Protein AF-A0A1F9PD46-F1 (afdb_monomer)

Solvent-accessible surface area (backbone atoms only — not comparable to full-atom values): 5684 Å² total; per-residue (Å²): 120,48,71,38,74,64,15,50,54,36,35,60,75,76,42,64,92,54,61,64,66,64,35,59,75,58,39,39,77,49,51,72,70,53,50,52,50,52,40,57,41,44,20,71,76,74,37,80,87,65,54,73,78,85,48,49,50,31,33,20,86,89,34,41,32,41,36,24,50,98,60,31,30,62,37,52,47,43,53,67,55,55,50,48,57,46,47,57,52,52,53,51,53,52,52,50,58,56,62,69,70,114

Nearest PDB structures (foldseek):
  7xfp-assembly4_D  TM=8.575E-01  e=2.178E+00  Helicobacter pylori
  4xga-assembly1_A  TM=6.296E-01  e=2.661E+00  Escherichia coli K-12
  8tew-assembly1_G  TM=8.010E-01  e=5.187E+00  Human herpesvirus 5 strain AD169
  5wlc-assembly1_LV  TM=7.184E-01  e=7.242E+00  Saccharomyces cerevisiae BY4741
  2yms-assembly1_A  TM=5.568E-01  e=3.251E+00  Escherichia coli BL21

Radius of gyration: 15.37 Å; Cα contacts (8 Å, |Δi|>4): 117; chains: 1; bounding box: 29×40×39 Å

Foldseek 3Di:
DEEDPAAVVQCCVAPVVDDPVQQVVQKDFDDPVLLVLLQVLCCVVPNNPPDPPQWTWIAGPQQKIFTGHPPYGHHIDGSVVSVVSSPVVVVVVVVVVVVVVD

Secondary structure (DSSP, 8-state):
-EE-HHHHHHHHHH-TTS-HHHHHHT-EEPPHHHHHHHHHHHHHHH-TT---TTSEEEE-TT-EEEEEETTEEEEEE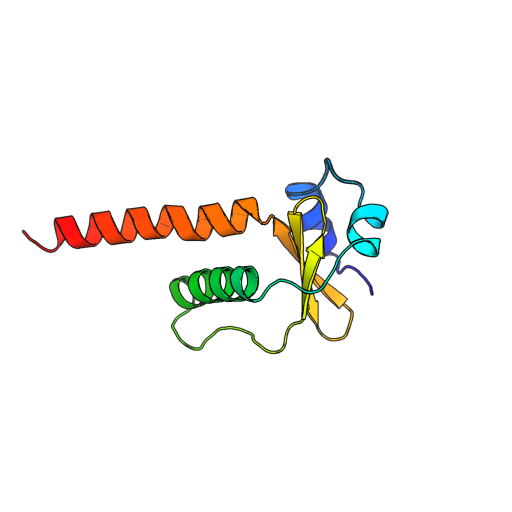EHHHHHHHHHHHHHHHHHHHHHT--

pLDDT: mean 85.66, std 12.16, range [45.47, 95.31]

Mean predicted aligned error: 6.33 Å

Sequence (102 aa):
MWLTPHARVRWLQRCSHLDLDTEFDAAKRASKAMINRLRRGWERSQGVGTWPAHYDYLVSPGGAVFIACDGVVITIMRAKDVKQWDNRTVADDRLRRRHAIV

Structure (mmCIF, N/CA/C/O backbone):
data_AF-A0A1F9PD46-F1
#
_entry.id   AF-A0A1F9PD46-F1
#
loop_
_atom_site.group_PDB
_atom_site.id
_atom_site.type_symbol
_atom_site.label_atom_id
_atom_site.label_alt_id
_atom_site.label_comp_id
_atom_site.label_asym_id
_atom_site.label_entity_id
_atom_site.label_seq_id
_atom_site.pdbx_PDB_ins_code
_atom_site.Cartn_x
_atom_site.Cartn_y
_atom_site.Cartn_z
_atom_site.occupancy
_atom_site.B_iso_or_equiv
_atom_site.auth_seq_id
_atom_site.auth_comp_id
_atom_site.auth_asym_id
_atom_site.auth_atom_id
_atom_site.pdbx_PDB_model_num
ATOM 1 N N . MET A 1 1 ? 1.174 -12.280 -10.040 1.00 71.00 1 MET A N 1
ATOM 2 C CA . MET A 1 1 ? 0.294 -11.257 -9.438 1.00 71.00 1 MET A CA 1
ATOM 3 C C . MET A 1 1 ? 0.111 -10.153 -10.476 1.00 71.00 1 MET A C 1
ATOM 5 O O . MET A 1 1 ? 1.101 -9.787 -11.096 1.00 71.00 1 MET A O 1
ATOM 9 N N . TRP A 1 2 ? -1.110 -9.693 -10.760 1.00 84.56 2 TRP A N 1
ATOM 10 C CA . TRP A 1 2 ? -1.377 -8.758 -11.874 1.00 84.56 2 TRP A CA 1
ATOM 11 C C . TRP A 1 2 ? -2.017 -7.453 -11.396 1.00 84.56 2 TRP A C 1
ATOM 13 O O . TRP A 1 2 ? -2.748 -7.450 -10.408 1.00 84.56 2 TRP A O 1
ATOM 23 N N . LEU A 1 3 ? -1.767 -6.344 -12.104 1.00 90.38 3 LEU A N 1
ATOM 24 C CA . LEU A 1 3 ? -2.391 -5.048 -11.817 1.00 90.38 3 LEU A CA 1
ATOM 25 C C . LEU A 1 3 ? -3.675 -4.858 -12.627 1.00 90.38 3 LEU A C 1
ATOM 27 O O . LEU A 1 3 ? -3.650 -4.903 -13.861 1.00 90.38 3 LEU A O 1
ATOM 31 N N . THR A 1 4 ? -4.766 -4.533 -11.934 1.00 94.12 4 THR A N 1
ATOM 32 C CA . THR A 1 4 ? -6.002 -4.046 -12.567 1.00 94.12 4 THR A CA 1
ATOM 33 C C . THR A 1 4 ? -5.774 -2.722 -13.314 1.00 94.12 4 THR A C 1
ATOM 35 O O . THR A 1 4 ? -4.853 -1.969 -12.975 1.00 94.12 4 THR A O 1
ATOM 38 N N . PRO A 1 5 ? -6.637 -2.357 -14.285 1.00 94.31 5 PRO A N 1
ATOM 39 C CA . PRO A 1 5 ? -6.577 -1.045 -14.935 1.00 94.31 5 PRO A CA 1
ATOM 40 C C . PRO A 1 5 ? -6.622 0.113 -13.930 1.00 94.31 5 PRO A C 1
ATOM 42 O O . PRO A 1 5 ? -5.861 1.072 -14.047 1.00 94.31 5 PRO A O 1
ATOM 45 N N . HIS A 1 6 ? -7.447 -0.011 -12.884 1.00 93.38 6 HIS A N 1
ATOM 46 C CA . HIS A 1 6 ? -7.512 0.980 -11.812 1.00 93.38 6 HIS A CA 1
ATOM 47 C C . HIS A 1 6 ? -6.172 1.121 -11.077 1.00 93.38 6 HIS A C 1
ATOM 49 O O . HIS A 1 6 ? -5.686 2.238 -10.888 1.00 93.38 6 HIS A O 1
ATOM 55 N N . ALA A 1 7 ? -5.545 0.004 -10.700 1.00 93.12 7 ALA A N 1
ATOM 56 C CA . ALA A 1 7 ? -4.241 0.013 -10.045 1.00 93.12 7 ALA A CA 1
ATOM 57 C C . ALA A 1 7 ? -3.15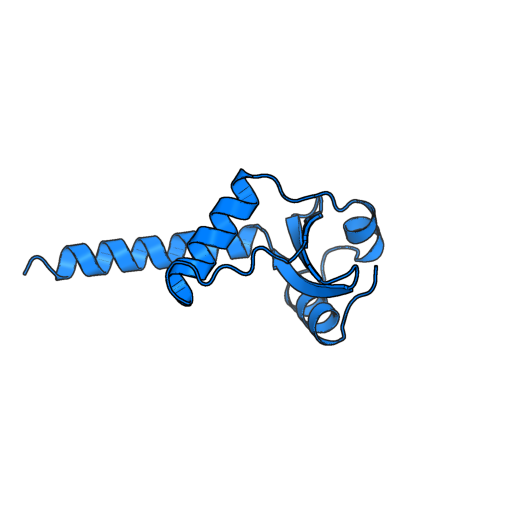4 0.649 -10.926 1.00 93.12 7 ALA A C 1
ATOM 59 O O . ALA A 1 7 ? -2.352 1.430 -10.417 1.00 93.12 7 ALA A O 1
ATOM 60 N N . ARG A 1 8 ? -3.167 0.400 -12.243 1.00 93.12 8 ARG A N 1
ATOM 61 C CA . ARG A 1 8 ? -2.241 1.039 -13.199 1.00 93.12 8 ARG A CA 1
ATOM 62 C C . ARG A 1 8 ? -2.417 2.557 -13.245 1.00 93.12 8 ARG A C 1
ATOM 64 O O . ARG A 1 8 ? -1.436 3.290 -13.172 1.00 93.12 8 ARG A O 1
ATOM 71 N N . VAL A 1 9 ? -3.657 3.047 -13.291 1.00 94.44 9 VAL A N 1
ATOM 72 C CA . VAL A 1 9 ? -3.928 4.495 -13.239 1.00 94.44 9 VAL A CA 1
ATOM 73 C C . VAL A 1 9 ? -3.432 5.095 -11.921 1.00 94.44 9 VAL A C 1
ATOM 75 O O . VAL A 1 9 ? -2.774 6.135 -11.920 1.00 94.44 9 VAL A O 1
ATOM 78 N N . ARG A 1 10 ? -3.690 4.430 -10.787 1.00 93.12 10 ARG A N 1
ATOM 79 C CA . ARG A 1 10 ? -3.195 4.878 -9.474 1.00 93.12 10 ARG A CA 1
ATOM 80 C C . ARG A 1 10 ? -1.673 4.882 -9.390 1.00 93.12 10 ARG A C 1
ATOM 82 O O . ARG A 1 10 ? -1.124 5.801 -8.782 1.00 93.12 10 ARG A O 1
ATOM 89 N N . TRP A 1 11 ? -1.009 3.910 -10.012 1.00 93.56 11 TRP A N 1
ATOM 90 C CA . TRP A 1 11 ? 0.445 3.882 -10.130 1.00 93.56 11 TRP A CA 1
ATOM 91 C C . TRP A 1 11 ? 0.959 5.133 -10.837 1.00 93.56 11 TRP A C 1
ATOM 93 O O . TRP A 1 11 ? 1.740 5.880 -10.258 1.00 93.56 11 TRP A O 1
ATOM 103 N N . LEU A 1 12 ? 0.461 5.423 -12.040 1.00 93.69 12 LEU A N 1
ATOM 104 C CA . LEU A 1 12 ? 0.897 6.586 -12.818 1.00 93.69 12 LEU A CA 1
ATOM 105 C C . LEU A 1 12 ? 0.649 7.912 -12.084 1.00 93.69 12 LEU A C 1
ATOM 107 O O . LEU A 1 12 ? 1.460 8.828 -12.160 1.00 93.69 12 LEU A O 1
ATOM 111 N N . GLN A 1 13 ? -0.438 8.010 -11.316 1.00 93.12 13 GLN A N 1
ATOM 112 C CA . GLN A 1 13 ? -0.756 9.214 -10.542 1.00 93.12 13 GLN A CA 1
ATOM 113 C C . GLN A 1 13 ? 0.158 9.434 -9.326 1.00 93.12 13 GLN A C 1
ATOM 115 O O . GLN A 1 13 ? 0.348 10.574 -8.908 1.00 93.12 13 GLN A O 1
ATOM 120 N N . ARG A 1 14 ? 0.658 8.364 -8.694 1.00 90.44 14 ARG A N 1
ATOM 121 C CA . ARG A 1 14 ? 1.258 8.435 -7.340 1.00 90.44 14 ARG A CA 1
ATOM 122 C C . ARG A 1 14 ? 2.699 7.939 -7.261 1.00 90.44 14 ARG A C 1
ATOM 124 O O . ARG A 1 14 ? 3.444 8.328 -6.359 1.00 90.44 14 ARG A O 1
ATOM 131 N N . CYS A 1 15 ? 3.077 7.068 -8.183 1.00 92.06 15 CYS A N 1
ATOM 132 C CA . CYS A 1 15 ? 4.308 6.291 -8.180 1.00 92.06 15 CYS A CA 1
ATOM 133 C C . CYS A 1 15 ? 5.057 6.367 -9.519 1.00 92.06 15 CYS A C 1
ATOM 135 O O . CYS A 1 15 ? 5.993 5.607 -9.693 1.00 92.06 15 CYS A O 1
ATOM 137 N N . SER A 1 16 ? 4.705 7.273 -10.440 1.00 91.19 16 SER A N 1
ATOM 138 C CA . SER A 1 16 ? 5.324 7.372 -11.781 1.00 91.19 16 SER A CA 1
ATOM 139 C C . SER A 1 16 ? 6.840 7.583 -11.799 1.00 91.19 16 SER A C 1
ATOM 141 O O . SER A 1 16 ? 7.476 7.336 -12.813 1.00 91.19 16 SER A O 1
ATOM 143 N N . HIS A 1 17 ? 7.415 8.043 -10.691 1.00 91.81 17 HIS A N 1
ATOM 144 C CA . HIS A 1 17 ? 8.857 8.215 -10.507 1.00 91.81 17 HIS A CA 1
ATOM 145 C C . HIS A 1 17 ? 9.567 6.937 -10.034 1.00 91.81 17 HIS A C 1
ATOM 147 O O . HIS A 1 17 ? 10.777 6.965 -9.833 1.00 91.81 17 HIS A O 1
A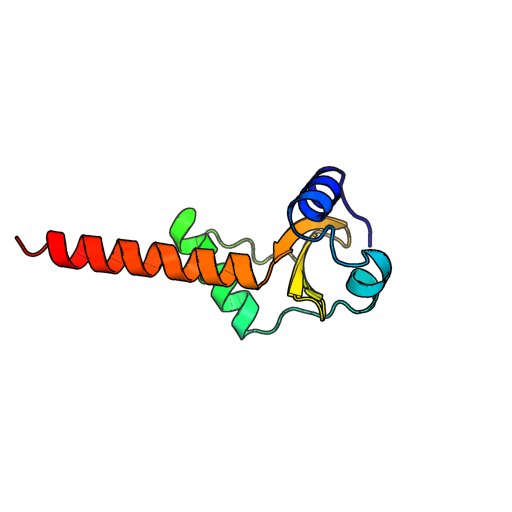TOM 153 N N . LEU A 1 18 ? 8.827 5.858 -9.772 1.00 93.19 18 LEU A N 1
ATOM 154 C CA . LEU A 1 18 ? 9.370 4.557 -9.407 1.00 93.19 18 LEU A CA 1
ATOM 155 C C . LEU A 1 18 ? 9.236 3.585 -10.576 1.00 93.19 18 LEU A C 1
ATOM 157 O O . LEU A 1 18 ? 8.272 3.652 -11.342 1.00 93.19 18 LEU A O 1
ATOM 161 N N . ASP A 1 19 ? 10.168 2.641 -10.647 1.00 93.38 19 ASP A N 1
ATOM 162 C CA . ASP A 1 19 ? 10.077 1.517 -11.567 1.00 93.38 19 ASP A CA 1
ATOM 163 C C . AS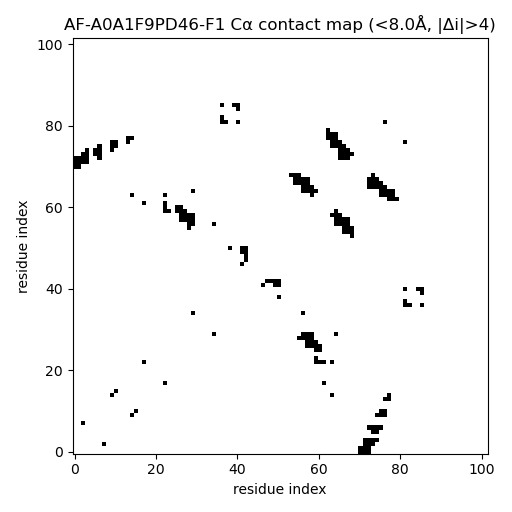P A 1 19 ? 9.070 0.484 -11.046 1.00 93.38 19 ASP A C 1
ATOM 165 O O . ASP A 1 19 ? 9.182 0.010 -9.914 1.00 93.38 19 ASP A O 1
ATOM 169 N N . LEU A 1 20 ? 8.047 0.174 -11.844 1.00 91.12 20 LEU A N 1
ATOM 170 C CA . LEU A 1 20 ? 6.954 -0.691 -11.398 1.00 91.12 20 LEU A CA 1
ATOM 171 C C . LEU A 1 20 ? 7.434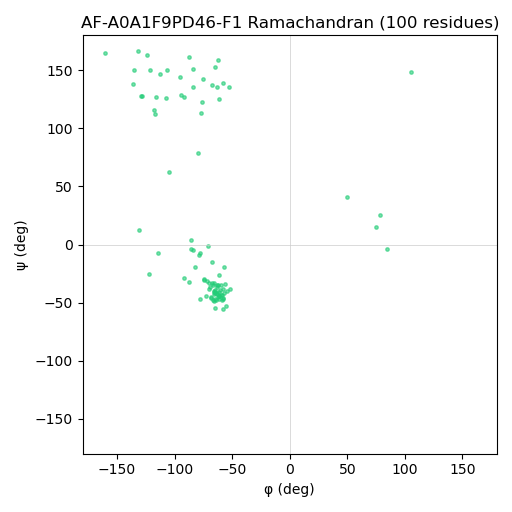 -2.111 -11.127 1.00 91.12 20 LEU A C 1
ATOM 173 O O . LEU A 1 20 ? 7.111 -2.650 -10.072 1.00 91.12 20 LEU A O 1
ATOM 177 N N . ASP A 1 21 ? 8.187 -2.691 -12.055 1.00 91.50 21 ASP A N 1
ATOM 178 C CA . ASP A 1 21 ? 8.570 -4.098 -11.987 1.00 91.50 21 ASP A CA 1
ATOM 179 C C . ASP A 1 21 ? 9.537 -4.328 -10.820 1.00 91.50 21 ASP A C 1
ATOM 181 O O . ASP A 1 21 ? 9.291 -5.187 -9.973 1.00 91.50 21 ASP A O 1
ATOM 185 N N . THR A 1 22 ? 10.541 -3.459 -10.661 1.00 92.94 22 THR A N 1
ATOM 186 C CA . THR A 1 22 ? 11.479 -3.504 -9.529 1.00 92.94 22 THR A CA 1
ATOM 187 C C . THR A 1 22 ? 10.763 -3.389 -8.182 1.00 92.94 22 THR A C 1
ATOM 189 O O . THR A 1 22 ? 11.037 -4.149 -7.251 1.00 92.94 22 THR A O 1
ATOM 192 N N . GLU A 1 23 ? 9.845 -2.431 -8.038 1.00 93.31 23 GLU A N 1
ATOM 193 C CA . GLU A 1 23 ? 9.131 -2.217 -6.775 1.00 93.31 23 GLU A CA 1
ATOM 194 C C . GLU A 1 23 ? 8.153 -3.346 -6.464 1.00 93.31 23 GLU A C 1
ATOM 196 O O . GLU A 1 23 ? 7.924 -3.651 -5.291 1.00 93.31 23 GLU A O 1
ATOM 201 N N . PHE A 1 24 ? 7.560 -3.940 -7.498 1.00 90.19 24 PHE A N 1
ATOM 202 C CA . PHE A 1 24 ? 6.614 -5.034 -7.364 1.00 90.19 24 PHE A CA 1
ATOM 203 C C . PHE A 1 24 ? 7.316 -6.336 -6.974 1.00 90.19 24 PHE A C 1
ATOM 205 O O . PHE A 1 24 ? 6.888 -6.983 -6.018 1.00 90.19 24 PHE A O 1
ATOM 212 N N . ASP A 1 25 ? 8.440 -6.653 -7.616 1.00 91.56 25 ASP A N 1
ATOM 213 C CA . ASP A 1 25 ? 9.257 -7.829 -7.302 1.00 91.56 25 ASP A CA 1
ATOM 214 C C . ASP A 1 25 ? 9.922 -7.717 -5.923 1.00 91.56 25 ASP A C 1
ATOM 216 O O . ASP A 1 25 ? 10.063 -8.706 -5.199 1.00 91.56 25 ASP A O 1
ATOM 220 N N . ALA A 1 26 ? 10.287 -6.501 -5.508 1.00 92.94 26 ALA A N 1
ATOM 221 C CA . ALA A 1 26 ? 10.865 -6.247 -4.191 1.00 92.94 26 ALA A CA 1
ATOM 222 C C . ALA A 1 26 ? 9.818 -6.082 -3.070 1.00 92.94 26 ALA A C 1
ATOM 224 O O . ALA A 1 26 ? 10.195 -5.932 -1.898 1.00 92.94 26 ALA A O 1
ATOM 225 N N . ALA A 1 27 ? 8.519 -6.077 -3.389 1.00 93.25 27 ALA A N 1
ATOM 226 C CA . ALA A 1 27 ? 7.461 -5.851 -2.413 1.00 93.25 27 ALA A CA 1
ATOM 227 C C . ALA A 1 27 ? 7.360 -7.000 -1.402 1.00 93.25 27 ALA A C 1
ATOM 229 O O . ALA A 1 27 ? 7.385 -8.182 -1.739 1.00 93.25 27 ALA A O 1
ATOM 230 N N . LYS A 1 28 ? 7.185 -6.650 -0.125 1.00 93.31 28 LYS A N 1
ATOM 231 C CA . LYS A 1 28 ? 7.008 -7.618 0.969 1.00 93.31 28 LYS A CA 1
ATOM 232 C C . LYS A 1 28 ? 5.719 -7.344 1.726 1.00 93.31 28 LYS A C 1
ATOM 234 O O . LYS A 1 28 ? 5.158 -6.256 1.631 1.00 93.31 28 LYS A O 1
ATOM 239 N N . ARG A 1 29 ? 5.247 -8.315 2.514 1.00 93.19 29 ARG A N 1
ATOM 240 C CA . ARG A 1 29 ? 4.067 -8.125 3.375 1.00 93.19 29 ARG A CA 1
ATOM 241 C C . ARG A 1 29 ? 4.223 -6.885 4.253 1.00 93.19 29 ARG A C 1
ATOM 243 O O . ARG A 1 29 ? 5.272 -6.661 4.859 1.00 93.19 29 ARG A O 1
ATOM 250 N N . ALA A 1 30 ? 3.159 -6.093 4.329 1.00 92.81 30 ALA A N 1
ATOM 251 C CA . ALA A 1 30 ? 3.110 -4.901 5.152 1.00 92.81 30 ALA A CA 1
ATOM 252 C C . ALA A 1 30 ? 3.376 -5.248 6.622 1.00 92.81 30 ALA A C 1
ATOM 254 O O . ALA A 1 30 ? 2.858 -6.227 7.161 1.00 92.81 30 ALA A O 1
ATOM 255 N N . SER A 1 31 ? 4.158 -4.410 7.302 1.00 92.12 31 SER A N 1
ATOM 256 C CA . SER A 1 31 ? 4.381 -4.576 8.736 1.00 92.12 31 SER A CA 1
ATOM 257 C C . SER A 1 31 ? 3.084 -4.361 9.524 1.00 92.12 31 SER A C 1
ATOM 259 O O . SER A 1 31 ? 2.218 -3.572 9.132 1.00 92.12 31 SER A O 1
ATOM 261 N N . LYS A 1 32 ? 2.974 -4.987 10.704 1.00 91.88 32 LYS A N 1
ATOM 262 C CA . LYS A 1 32 ? 1.831 -4.804 11.622 1.00 91.88 32 LYS A CA 1
ATOM 263 C C . LYS A 1 32 ? 1.547 -3.325 11.914 1.00 91.88 32 LYS A C 1
ATOM 265 O O . LYS A 1 32 ? 0.394 -2.911 11.996 1.00 91.88 32 LYS A O 1
ATOM 270 N N . ALA A 1 33 ? 2.597 -2.512 12.044 1.00 89.81 33 ALA A N 1
ATOM 271 C CA . ALA A 1 33 ? 2.470 -1.074 12.261 1.00 89.81 33 ALA A CA 1
ATOM 272 C C . ALA A 1 33 ? 1.827 -0.351 11.064 1.00 89.81 33 ALA A C 1
ATOM 274 O O . ALA A 1 33 ? 0.979 0.521 11.268 1.00 89.81 33 ALA A O 1
ATOM 275 N N . MET A 1 34 ? 2.194 -0.725 9.833 1.00 90.12 34 MET A N 1
ATOM 276 C CA . MET A 1 34 ? 1.604 -0.168 8.614 1.00 90.12 34 MET A CA 1
ATOM 277 C C . MET A 1 34 ? 0.134 -0.569 8.473 1.00 90.12 34 MET A C 1
ATOM 279 O O . MET A 1 34 ? -0.711 0.301 8.271 1.00 90.12 34 MET A O 1
ATOM 283 N N . ILE A 1 35 ? -0.180 -1.854 8.664 1.00 92.38 35 ILE A N 1
ATOM 284 C CA . ILE A 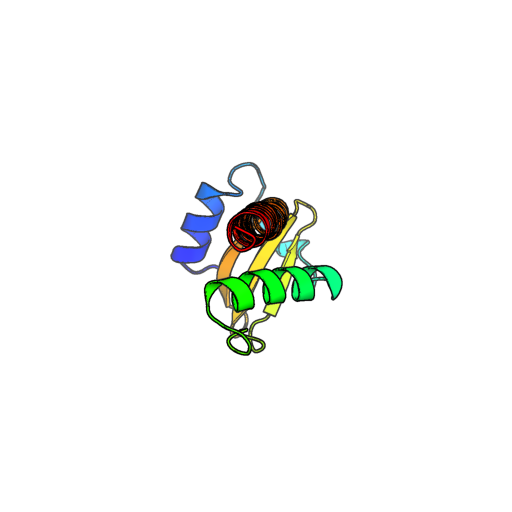1 35 ? -1.557 -2.370 8.611 1.00 92.38 35 ILE A CA 1
ATOM 285 C C . ILE A 1 35 ? -2.432 -1.652 9.640 1.00 92.38 35 ILE A C 1
ATOM 287 O O . ILE A 1 35 ? -3.500 -1.157 9.304 1.00 92.38 35 ILE A O 1
ATOM 291 N N . ASN A 1 36 ? -1.956 -1.494 10.878 1.00 91.56 36 ASN A N 1
ATOM 292 C CA . ASN A 1 36 ? -2.703 -0.770 11.908 1.00 91.56 36 ASN A CA 1
ATOM 293 C C . ASN A 1 36 ? -2.933 0.707 11.556 1.00 91.56 36 ASN A C 1
ATOM 295 O O . ASN A 1 36 ? -3.970 1.261 11.919 1.00 91.56 36 ASN A O 1
ATOM 299 N N . ARG A 1 37 ? -1.982 1.364 10.878 1.00 89.88 37 ARG A N 1
ATOM 300 C CA . ARG A 1 37 ? -2.161 2.748 10.419 1.00 89.88 37 ARG A CA 1
ATOM 301 C C . ARG A 1 37 ? -3.216 2.828 9.316 1.00 89.88 37 ARG A C 1
ATOM 303 O O . ARG A 1 37 ? -4.102 3.669 9.413 1.00 89.88 37 ARG A O 1
ATOM 310 N N . LEU A 1 38 ? -3.154 1.933 8.330 1.00 89.75 38 LEU A N 1
ATOM 311 C CA . LEU A 1 38 ? -4.165 1.827 7.275 1.00 89.75 38 LEU A CA 1
ATOM 312 C C . LEU A 1 38 ? -5.553 1.554 7.858 1.00 89.75 38 LEU A C 1
ATOM 314 O O . LEU A 1 38 ? -6.492 2.276 7.539 1.00 89.75 38 LEU A O 1
ATOM 318 N N . ARG A 1 39 ? -5.653 0.581 8.771 1.00 91.19 39 ARG A N 1
ATOM 319 C CA . ARG A 1 39 ? -6.894 0.232 9.462 1.00 91.19 39 ARG A CA 1
ATOM 320 C C . ARG A 1 39 ? -7.503 1.429 10.164 1.00 91.19 39 ARG A C 1
ATOM 322 O O . ARG A 1 39 ? -8.651 1.762 9.912 1.00 91.19 39 ARG A O 1
ATOM 329 N N . ARG A 1 40 ? -6.723 2.120 10.998 1.00 88.94 40 ARG A N 1
ATOM 330 C CA . ARG A 1 40 ? -7.213 3.312 11.701 1.00 88.94 40 ARG A CA 1
ATOM 331 C C . ARG A 1 40 ? -7.602 4.442 10.755 1.00 88.94 40 ARG A C 1
ATOM 333 O O . ARG A 1 40 ? -8.508 5.191 11.092 1.00 88.94 40 ARG A O 1
ATOM 340 N N . GLY A 1 41 ? -6.904 4.616 9.633 1.00 85.62 41 GLY A N 1
ATOM 341 C CA . GLY A 1 41 ? -7.282 5.606 8.622 1.00 85.62 41 GLY A CA 1
ATOM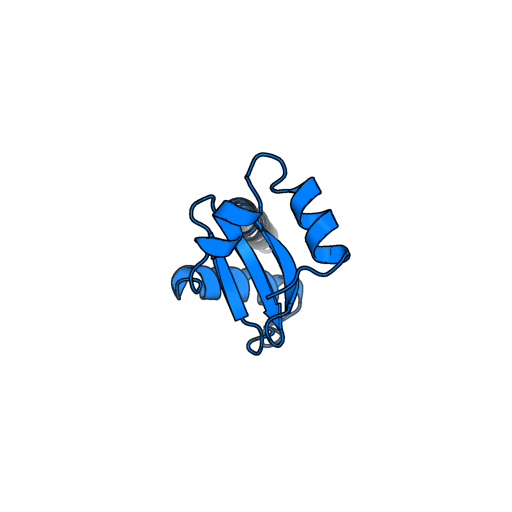 342 C C . GLY A 1 41 ? -8.627 5.265 7.981 1.00 85.62 41 GLY A C 1
ATOM 343 O O . GLY A 1 41 ? -9.516 6.109 7.915 1.00 85.62 41 GLY A O 1
ATOM 344 N N . TRP A 1 42 ? -8.797 4.002 7.589 1.00 87.38 42 TRP A N 1
ATOM 345 C CA . TRP A 1 42 ? -10.015 3.482 6.974 1.00 87.38 42 TRP A CA 1
ATOM 346 C C . TRP A 1 42 ? -11.218 3.516 7.910 1.00 87.38 42 TRP A C 1
ATOM 348 O O . TRP A 1 42 ? -12.234 4.114 7.582 1.00 87.38 42 TRP A O 1
ATOM 358 N N . GLU A 1 43 ? -11.104 2.915 9.094 1.00 90.19 43 GLU A N 1
ATOM 359 C CA . GLU A 1 43 ? -12.204 2.837 10.060 1.00 90.19 43 GLU A CA 1
ATOM 360 C C . GLU A 1 43 ? -12.660 4.223 10.521 1.00 90.19 43 GLU A C 1
ATOM 362 O O . GLU A 1 43 ? -13.819 4.419 10.872 1.00 90.19 43 GLU A O 1
ATOM 367 N N . ARG A 1 44 ? -11.772 5.220 10.470 1.00 82.50 44 ARG A N 1
ATOM 368 C CA . ARG A 1 44 ? -12.147 6.613 10.721 1.00 82.50 44 ARG A CA 1
ATOM 369 C C . ARG A 1 44 ? -12.911 7.262 9.569 1.00 82.50 44 ARG A C 1
ATOM 371 O O . ARG A 1 44 ? -13.719 8.141 9.838 1.00 82.50 44 ARG A O 1
ATOM 378 N N . SER A 1 45 ? -12.678 6.866 8.316 1.00 81.00 45 SER A N 1
ATOM 379 C CA . SER A 1 45 ? -13.386 7.442 7.162 1.00 81.00 45 SER A CA 1
ATOM 380 C C . SER A 1 45 ? -14.658 6.686 6.777 1.00 81.00 45 SER A C 1
ATOM 382 O O . SER A 1 45 ? -15.562 7.297 6.220 1.00 81.00 45 SER A O 1
ATOM 384 N N . GLN A 1 46 ? -14.719 5.379 7.042 1.00 84.44 46 GLN A N 1
ATOM 385 C CA . GLN A 1 46 ? -15.815 4.492 6.631 1.00 84.44 46 GLN A CA 1
ATOM 386 C C . GLN A 1 46 ? -16.611 3.915 7.814 1.00 84.44 46 GLN A C 1
ATOM 388 O O . GLN A 1 46 ? -17.639 3.282 7.603 1.00 84.44 46 GLN A O 1
ATOM 393 N N . GLY A 1 47 ? -16.163 4.131 9.055 1.00 86.81 47 GLY A N 1
ATOM 394 C CA . GLY A 1 47 ? -16.788 3.598 10.268 1.00 86.81 47 GLY A CA 1
ATOM 395 C C . GLY A 1 47 ? -16.005 2.438 10.893 1.00 86.81 47 GLY A C 1
ATOM 396 O O . GLY A 1 47 ? -15.332 1.663 10.208 1.00 86.81 47 GLY A O 1
ATOM 397 N N . VAL A 1 48 ? -16.080 2.321 12.220 1.00 89.94 48 VAL A N 1
ATOM 398 C CA . VAL A 1 48 ? -15.363 1.292 12.992 1.00 89.94 48 VAL A CA 1
ATOM 399 C C . VAL A 1 48 ? -15.842 -0.108 12.598 1.00 89.94 48 VAL A C 1
ATOM 401 O O . VAL A 1 48 ? -17.040 -0.330 12.463 1.00 89.94 48 VAL A O 1
ATOM 404 N N . GLY A 1 49 ? -14.912 -1.052 12.410 1.00 90.88 49 GLY A N 1
ATOM 405 C CA . GLY A 1 49 ? -15.225 -2.435 12.031 1.00 90.88 49 GLY A CA 1
ATOM 406 C C . GLY A 1 49 ? -15.408 -2.669 10.528 1.00 90.88 49 GLY A C 1
ATOM 407 O O . GLY A 1 49 ? -15.551 -3.812 10.111 1.00 90.88 49 GLY A O 1
ATOM 408 N N . THR A 1 50 ? -15.345 -1.625 9.694 1.00 92.31 50 THR A N 1
ATOM 409 C CA . THR A 1 50 ? -15.483 -1.748 8.227 1.00 92.31 50 THR A CA 1
ATOM 410 C C . THR A 1 50 ? -14.175 -2.083 7.507 1.00 92.31 50 THR A C 1
ATOM 412 O O . THR A 1 50 ? -14.126 -2.088 6.277 1.00 92.31 50 THR A O 1
ATOM 415 N N . TRP A 1 51 ? -13.087 -2.313 8.248 1.00 92.50 51 TRP A N 1
ATOM 416 C CA . TRP A 1 51 ? -11.779 -2.605 7.672 1.00 92.50 51 TRP A CA 1
ATOM 417 C C . TRP A 1 51 ? -11.802 -3.897 6.838 1.00 92.50 51 TRP A C 1
ATOM 419 O O . TRP A 1 51 ? -12.132 -4.955 7.378 1.00 92.50 51 TRP A O 1
ATOM 429 N N . PRO A 1 52 ? -11.391 -3.857 5.558 1.00 90.06 52 PRO A N 1
ATOM 430 C CA . PRO A 1 52 ? -11.392 -5.037 4.703 1.00 90.06 52 PRO A CA 1
ATOM 431 C C . PRO A 1 52 ? -10.175 -5.932 4.991 1.00 90.06 52 PRO A C 1
ATOM 433 O O . PRO A 1 52 ? -9.175 -5.921 4.277 1.00 90.06 52 PRO A O 1
ATOM 436 N N . ALA A 1 53 ? -10.255 -6.709 6.071 1.00 90.12 53 ALA A N 1
ATOM 437 C CA . ALA A 1 53 ? -9.161 -7.552 6.560 1.00 90.12 53 ALA A CA 1
ATOM 438 C C . ALA A 1 53 ? -8.789 -8.725 5.637 1.00 90.12 53 ALA A C 1
ATOM 440 O O . ALA A 1 53 ? -7.737 -9.326 5.835 1.00 90.12 53 ALA A O 1
ATOM 441 N N . HIS A 1 54 ? -9.641 -9.062 4.666 1.00 90.62 54 HIS A N 1
ATOM 442 C CA . HIS A 1 54 ? -9.443 -10.172 3.732 1.00 90.62 54 HIS A CA 1
ATOM 443 C C . HIS A 1 54 ? -8.462 -9.861 2.595 1.00 90.62 54 HIS A C 1
ATOM 445 O O . HIS A 1 54 ? -8.097 -10.771 1.860 1.00 90.62 54 HIS A O 1
ATOM 451 N N . TYR A 1 55 ? -8.032 -8.605 2.439 1.00 93.69 55 TYR A N 1
ATOM 452 C CA . TYR A 1 55 ? -7.037 -8.236 1.435 1.00 93.69 55 TYR A CA 1
ATOM 453 C C . TYR A 1 55 ? -5.600 -8.453 1.912 1.00 93.69 55 TYR A C 1
ATOM 455 O O . TYR A 1 55 ? -5.262 -8.284 3.085 1.00 93.69 55 TYR A O 1
ATOM 463 N N . ASP A 1 56 ? -4.726 -8.726 0.949 1.00 93.75 56 ASP A N 1
ATOM 464 C CA . ASP A 1 56 ? -3.285 -8.702 1.130 1.00 93.75 56 ASP A CA 1
ATOM 465 C C . ASP A 1 56 ? -2.748 -7.279 0.963 1.00 93.75 56 ASP A C 1
ATOM 467 O O . ASP A 1 56 ? -3.084 -6.555 0.023 1.00 93.75 56 ASP A O 1
ATOM 471 N N . TYR A 1 57 ? -1.856 -6.889 1.870 1.00 94.94 57 TYR A N 1
ATOM 472 C CA . TYR A 1 57 ? -1.197 -5.587 1.854 1.00 94.94 57 TYR A CA 1
ATOM 473 C C . TYR A 1 57 ? 0.304 -5.793 1.702 1.00 94.94 57 TYR A C 1
ATOM 475 O O . TYR A 1 57 ? 0.952 -6.343 2.596 1.00 94.94 57 TYR A O 1
ATOM 483 N N . LEU A 1 58 ? 0.865 -5.332 0.589 1.00 95.31 58 LEU A N 1
ATOM 484 C CA . LEU A 1 58 ? 2.297 -5.391 0.311 1.00 95.31 58 LEU A CA 1
ATOM 485 C C . LEU A 1 58 ? 2.884 -3.983 0.303 1.00 95.31 58 LEU A C 1
ATOM 487 O O . LEU A 1 58 ? 2.217 -3.026 -0.086 1.00 95.31 58 LEU A O 1
ATOM 491 N N . VAL A 1 59 ? 4.130 -3.852 0.739 1.00 95.19 59 VAL A N 1
ATOM 492 C CA . VAL A 1 59 ? 4.863 -2.589 0.775 1.00 95.19 59 VAL A CA 1
ATOM 493 C C . VAL A 1 59 ? 6.198 -2.777 0.078 1.00 95.19 59 VAL A C 1
ATOM 495 O O . VAL A 1 59 ? 6.949 -3.700 0.396 1.00 95.19 59 VAL A O 1
ATOM 498 N N . SER A 1 60 ? 6.477 -1.893 -0.868 1.00 95.19 60 SER A N 1
ATOM 499 C CA . SER A 1 60 ? 7.728 -1.863 -1.610 1.00 95.19 60 SER A CA 1
ATOM 500 C C . SER A 1 60 ? 8.806 -1.036 -0.891 1.00 95.19 60 SER A C 1
ATOM 502 O O . SER A 1 60 ? 8.469 -0.197 -0.043 1.00 95.19 60 SER A O 1
ATOM 504 N N . PRO A 1 61 ? 10.099 -1.207 -1.224 1.00 91.56 61 PRO A N 1
ATOM 505 C CA . PRO A 1 61 ? 11.183 -0.393 -0.666 1.00 91.56 61 PRO A CA 1
ATOM 506 C C . PRO A 1 61 ? 11.013 1.112 -0.922 1.00 91.56 61 PRO A C 1
ATOM 508 O O . PRO A 1 61 ? 11.245 1.916 -0.017 1.00 91.56 61 PRO A O 1
ATOM 511 N N . GLY A 1 62 ? 10.516 1.503 -2.101 1.00 90.75 62 GLY A N 1
ATOM 512 C CA . GLY A 1 62 ? 10.179 2.889 -2.442 1.00 90.75 62 GLY A CA 1
ATOM 513 C C . GLY A 1 62 ? 8.934 3.426 -1.724 1.00 90.75 62 GLY A C 1
ATOM 514 O O . GLY A 1 62 ? 8.554 4.593 -1.884 1.00 90.75 62 GLY A O 1
ATOM 515 N N . GLY A 1 63 ? 8.277 2.603 -0.904 1.00 90.56 63 GLY A N 1
ATOM 516 C CA . GLY A 1 63 ? 7.121 2.984 -0.104 1.00 90.56 63 GLY A CA 1
ATOM 517 C C . GLY A 1 63 ? 5.815 3.038 -0.894 1.00 90.56 63 GLY A C 1
ATOM 518 O O . GLY A 1 63 ? 4.915 3.792 -0.506 1.00 90.56 63 GLY A O 1
ATOM 519 N N . ALA A 1 64 ? 5.697 2.287 -1.990 1.00 94.81 64 ALA A N 1
ATOM 520 C CA . ALA A 1 64 ? 4.405 1.963 -2.584 1.00 94.81 64 ALA A CA 1
ATOM 521 C C . ALA A 1 64 ? 3.706 0.898 -1.726 1.00 94.81 64 ALA A C 1
ATOM 523 O O . ALA A 1 64 ? 4.342 0.014 -1.162 1.00 94.81 64 ALA A O 1
ATOM 524 N N . VAL A 1 65 ? 2.391 1.012 -1.594 1.00 95.12 65 VAL A N 1
ATOM 525 C CA . VAL A 1 65 ? 1.530 0.084 -0.866 1.00 95.12 65 VAL A CA 1
ATOM 526 C C . VAL A 1 65 ? 0.568 -0.518 -1.877 1.00 95.12 65 VAL A C 1
ATOM 528 O O . VAL A 1 65 ? -0.283 0.197 -2.410 1.00 95.12 65 VAL A O 1
ATOM 531 N N . PHE A 1 66 ? 0.707 -1.812 -2.135 1.00 95.19 66 PHE A N 1
ATOM 532 C CA . PHE A 1 66 ? -0.179 -2.576 -3.003 1.00 95.19 66 PHE A CA 1
ATOM 533 C C . PHE A 1 66 ? -1.258 -3.238 -2.152 1.00 95.19 66 PHE A C 1
ATOM 535 O O . PHE A 1 66 ? -0.947 -3.906 -1.165 1.00 95.19 66 PHE A O 1
ATOM 542 N N . ILE A 1 67 ? -2.518 -3.045 -2.534 1.00 94.81 67 ILE A N 1
ATOM 543 C CA . ILE A 1 67 ? -3.664 -3.726 -1.927 1.00 94.81 67 ILE A CA 1
ATOM 544 C C . ILE A 1 67 ? -4.155 -4.756 -2.932 1.00 94.81 67 ILE A C 1
ATOM 546 O O . ILE A 1 67 ? -4.415 -4.405 -4.089 1.00 94.81 67 ILE A O 1
ATOM 550 N N . ALA A 1 68 ? -4.262 -6.007 -2.501 1.00 94.56 68 ALA A N 1
ATOM 551 C CA . ALA A 1 68 ? -4.536 -7.124 -3.381 1.00 94.56 68 ALA A CA 1
ATOM 552 C C . ALA A 1 68 ? -5.596 -8.083 -2.844 1.00 94.56 68 ALA A C 1
ATOM 554 O O . ALA A 1 68 ? -5.752 -8.254 -1.641 1.00 94.56 68 ALA A O 1
ATOM 555 N N . CYS A 1 69 ? -6.307 -8.713 -3.772 1.00 93.81 69 CYS A N 1
ATOM 556 C CA . CYS A 1 69 ? -7.279 -9.772 -3.526 1.00 93.81 69 CYS A CA 1
ATOM 557 C C . CYS A 1 69 ? -6.927 -10.935 -4.449 1.00 93.81 69 CYS A C 1
ATOM 559 O O . CYS A 1 69 ? -6.741 -10.701 -5.643 1.00 93.81 69 CYS A O 1
ATOM 561 N N . ASP A 1 70 ? -6.781 -12.146 -3.911 1.00 90.31 70 ASP A N 1
ATOM 562 C CA . ASP A 1 70 ? -6.527 -13.370 -4.689 1.00 90.31 70 ASP A CA 1
ATOM 563 C C . ASP A 1 70 ? -5.367 -13.240 -5.698 1.00 90.31 70 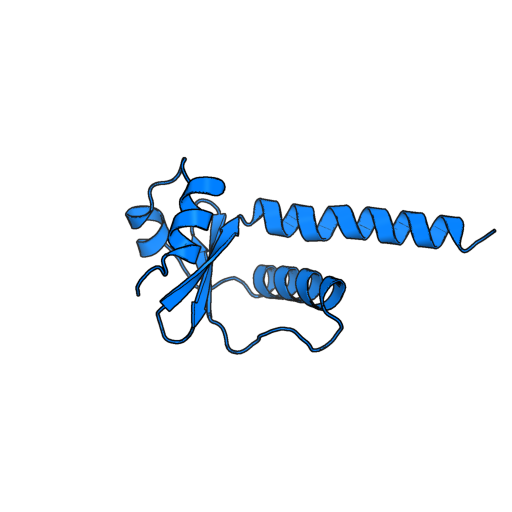ASP A C 1
ATOM 565 O O . ASP A 1 70 ? -5.437 -13.676 -6.845 1.00 90.31 70 ASP A O 1
ATOM 569 N N . GLY A 1 71 ? -4.279 -12.573 -5.293 1.00 87.69 71 GLY A N 1
ATOM 570 C CA . GLY A 1 71 ? -3.114 -12.358 -6.161 1.00 87.69 71 GLY A CA 1
ATOM 571 C C . GLY A 1 71 ? -3.306 -11.299 -7.260 1.00 87.69 71 GLY A C 1
ATOM 572 O O . GLY A 1 71 ? -2.484 -11.208 -8.178 1.00 87.69 71 GLY A O 1
ATOM 573 N N . VAL A 1 72 ? -4.341 -10.462 -7.176 1.00 93.00 72 VAL A N 1
ATOM 574 C CA . VAL A 1 72 ? -4.590 -9.333 -8.085 1.00 93.00 72 VAL A CA 1
ATOM 575 C C . VAL A 1 72 ? -4.516 -8.015 -7.318 1.00 93.00 72 VAL A C 1
ATOM 577 O O . VAL A 1 72 ? -5.213 -7.825 -6.327 1.00 93.00 72 VAL A O 1
ATOM 580 N N . VAL A 1 73 ? -3.699 -7.068 -7.790 1.00 94.62 73 VAL A N 1
ATOM 581 C CA . VAL A 1 73 ? -3.609 -5.718 -7.214 1.00 94.62 73 VAL A CA 1
ATOM 582 C C . VAL A 1 73 ? -4.808 -4.887 -7.660 1.00 94.62 73 VAL A C 1
ATOM 584 O O . VAL A 1 73 ? -4.933 -4.508 -8.832 1.00 94.62 73 VAL A O 1
ATOM 587 N N . ILE A 1 74 ? -5.667 -4.548 -6.703 1.00 94.38 74 ILE A N 1
ATOM 588 C CA . ILE A 1 74 ? -6.885 -3.767 -6.934 1.00 94.38 74 ILE A CA 1
ATOM 589 C C . ILE A 1 74 ? -6.628 -2.261 -6.851 1.00 94.38 74 ILE A C 1
ATOM 591 O O . ILE A 1 74 ? -7.256 -1.482 -7.564 1.00 94.38 74 ILE A O 1
ATOM 595 N N . THR A 1 75 ? -5.685 -1.823 -6.011 1.00 93.94 75 THR A N 1
ATOM 596 C CA . THR A 1 75 ? -5.328 -0.405 -5.892 1.00 93.94 75 THR A CA 1
ATOM 597 C C . THR A 1 75 ? -3.952 -0.206 -5.262 1.00 93.94 75 THR A C 1
ATOM 599 O O . THR A 1 75 ? -3.379 -1.126 -4.675 1.00 93.94 75 THR A O 1
ATOM 602 N N . ILE A 1 76 ? -3.413 1.009 -5.407 1.00 93.38 76 ILE A N 1
ATOM 603 C CA . ILE A 1 76 ? -2.060 1.374 -4.974 1.00 93.38 76 ILE A CA 1
ATOM 604 C C . ILE A 1 76 ? -2.071 2.739 -4.281 1.00 93.38 76 ILE A C 1
ATOM 606 O O . ILE A 1 76 ? -2.720 3.696 -4.725 1.00 93.38 76 ILE A O 1
ATOM 610 N N . MET A 1 77 ? -1.324 2.845 -3.185 1.00 92.44 77 MET A N 1
ATOM 611 C CA . MET A 1 77 ? -1.111 4.080 -2.423 1.00 92.44 77 MET A CA 1
ATOM 612 C C . MET A 1 77 ? 0.375 4.284 -2.133 1.00 92.44 77 MET A C 1
ATOM 614 O O . MET A 1 77 ? 1.162 3.351 -2.250 1.00 92.44 77 MET A O 1
ATOM 618 N N . ARG A 1 78 ? 0.781 5.480 -1.696 1.00 91.69 78 ARG A N 1
ATOM 619 C CA . ARG A 1 78 ? 2.093 5.657 -1.060 1.00 91.69 78 ARG A CA 1
ATOM 620 C C . ARG A 1 78 ? 1.966 5.586 0.451 1.00 91.69 78 ARG A C 1
ATOM 622 O O . ARG A 1 78 ? 1.048 6.159 1.031 1.00 91.69 78 ARG A O 1
ATOM 629 N N . ALA A 1 79 ? 2.969 5.019 1.108 1.00 87.19 79 ALA A N 1
ATOM 630 C CA . ALA A 1 79 ? 3.085 5.032 2.562 1.00 87.19 79 ALA A CA 1
ATOM 631 C C . ALA A 1 79 ? 3.068 6.465 3.138 1.00 87.19 79 ALA A C 1
ATOM 633 O O . ALA A 1 79 ? 2.513 6.700 4.214 1.00 87.19 79 ALA A O 1
ATOM 634 N N . LYS A 1 80 ? 3.628 7.443 2.405 1.00 85.25 80 LYS A N 1
ATOM 635 C CA . LYS A 1 80 ? 3.560 8.865 2.779 1.00 85.25 80 LYS A CA 1
ATOM 636 C C . LYS A 1 80 ? 2.125 9.405 2.749 1.00 85.25 80 LYS A C 1
ATOM 638 O O . LYS A 1 80 ? 1.750 10.132 3.662 1.00 85.25 80 LYS A O 1
ATOM 643 N N . ASP A 1 81 ? 1.319 8.998 1.770 1.00 84.31 81 ASP A N 1
ATOM 644 C CA . ASP A 1 81 ? -0.075 9.436 1.630 1.00 84.31 81 ASP A CA 1
ATOM 645 C C . ASP A 1 81 ? -0.926 8.833 2.747 1.00 84.31 81 ASP A C 1
ATOM 647 O O . ASP A 1 81 ? -1.754 9.518 3.334 1.00 84.31 81 ASP A O 1
ATOM 651 N N . VAL A 1 82 ? -0.651 7.579 3.120 1.00 81.12 82 VAL A N 1
ATOM 652 C CA . VAL A 1 82 ? -1.269 6.924 4.282 1.00 81.12 82 VAL A CA 1
ATOM 653 C C . VAL A 1 82 ? -0.960 7.695 5.568 1.00 81.12 82 VAL A C 1
ATOM 655 O O . VAL A 1 82 ? -1.850 7.930 6.381 1.00 81.12 82 VAL A O 1
ATOM 658 N N . LYS A 1 83 ? 0.292 8.134 5.756 1.00 78.31 83 LYS A N 1
ATOM 659 C CA . LYS A 1 83 ? 0.680 8.967 6.906 1.00 78.31 83 LYS A CA 1
ATOM 660 C C . LYS A 1 83 ? 0.001 10.339 6.874 1.00 78.31 83 LYS A C 1
ATOM 662 O O . LYS A 1 83 ? -0.434 10.816 7.916 1.00 78.31 83 LYS A O 1
ATOM 667 N N . GLN A 1 84 ? -0.089 10.982 5.712 1.00 79.81 84 GLN A N 1
ATOM 668 C CA . GLN A 1 84 ? -0.765 12.275 5.576 1.00 79.81 84 GLN A CA 1
ATOM 669 C C . GLN A 1 84 ? -2.268 12.167 5.833 1.00 79.81 84 GLN A C 1
ATOM 671 O O . GLN A 1 84 ? -2.821 13.029 6.510 1.00 79.81 84 GLN A O 1
ATOM 676 N N . TRP A 1 85 ? -2.905 11.108 5.341 1.00 74.44 85 TRP A N 1
ATOM 677 C CA . TRP A 1 85 ? -4.310 10.810 5.590 1.00 74.44 85 TRP A CA 1
ATOM 678 C C . TRP A 1 85 ? -4.589 10.593 7.085 1.00 74.44 85 TRP A C 1
ATOM 680 O O . TRP A 1 85 ? -5.522 11.187 7.627 1.00 74.44 85 TRP A O 1
ATOM 690 N N . ASP A 1 86 ? -3.724 9.840 7.773 1.00 72.38 86 ASP A N 1
ATOM 691 C CA . ASP A 1 86 ? -3.784 9.648 9.230 1.00 72.38 86 ASP A CA 1
ATOM 692 C C . ASP A 1 86 ? -3.574 10.978 9.988 1.00 72.38 86 ASP A C 1
ATOM 694 O O . ASP A 1 86 ? -4.292 11.278 10.937 1.00 72.38 86 ASP A O 1
ATOM 698 N N . ASN A 1 87 ? -2.631 11.819 9.543 1.00 73.88 87 ASN A N 1
ATOM 699 C CA . ASN A 1 87 ? -2.258 13.060 10.231 1.00 73.88 87 ASN A CA 1
ATOM 700 C C . ASN A 1 87 ? -3.236 14.228 10.031 1.00 73.88 87 ASN A C 1
ATOM 702 O O . ASN A 1 87 ? -3.561 14.902 11.009 1.00 73.88 87 ASN A O 1
ATOM 706 N N . ARG A 1 88 ? -3.669 14.512 8.792 1.00 65.75 88 ARG A N 1
ATOM 707 C CA . ARG A 1 88 ? -4.579 15.640 8.493 1.00 65.75 88 ARG A CA 1
ATOM 708 C C . ARG A 1 88 ? -5.868 15.520 9.299 1.00 65.75 88 ARG A C 1
ATOM 710 O O . ARG A 1 88 ? -6.298 16.474 9.929 1.00 65.75 88 ARG A O 1
ATOM 717 N N . THR A 1 89 ? -6.387 14.306 9.396 1.00 57.62 89 THR A N 1
ATOM 718 C CA . THR A 1 89 ? -7.643 14.038 10.095 1.00 57.62 89 THR A CA 1
ATOM 719 C C . THR A 1 89 ? -7.490 14.097 11.624 1.00 57.62 89 THR A C 1
ATOM 721 O O . THR A 1 89 ? -8.408 14.519 12.316 1.00 57.62 89 THR A O 1
ATOM 724 N N . VAL A 1 90 ? -6.312 13.770 12.183 1.00 61.06 90 VAL A N 1
ATOM 725 C CA . VAL A 1 90 ? -6.015 13.995 13.619 1.00 61.06 90 VAL A CA 1
ATOM 726 C C . VAL A 1 90 ? -5.959 15.487 13.959 1.00 61.06 90 VAL A C 1
ATOM 728 O O . VAL A 1 90 ? -6.337 15.878 15.066 1.00 61.06 90 VAL A O 1
ATOM 731 N N . ALA A 1 91 ? -5.479 16.326 13.037 1.00 61.72 91 ALA A N 1
ATOM 732 C CA . ALA A 1 91 ? -5.523 17.775 13.213 1.00 61.72 91 ALA A CA 1
ATOM 733 C C . ALA A 1 91 ? -6.975 18.284 13.220 1.00 61.72 91 ALA A C 1
ATOM 735 O O . ALA A 1 91 ? -7.332 19.047 14.118 1.00 61.72 91 ALA A O 1
ATOM 736 N N . ASP A 1 92 ? -7.820 17.782 12.316 1.00 61.47 92 ASP A N 1
ATOM 737 C CA . ASP A 1 92 ? -9.251 18.108 12.272 1.00 61.47 92 ASP A CA 1
ATOM 738 C C . ASP A 1 92 ? -9.998 17.641 13.535 1.00 61.47 92 ASP A C 1
ATOM 740 O O . ASP A 1 92 ? -10.768 18.407 14.115 1.00 61.47 92 ASP A O 1
ATOM 744 N N . ASP A 1 93 ? -9.724 16.432 14.036 1.00 60.22 93 ASP A N 1
ATOM 745 C CA . ASP A 1 93 ? -10.300 15.927 15.292 1.00 60.22 93 ASP A CA 1
ATOM 746 C C . ASP A 1 93 ? -9.898 16.791 16.497 1.00 60.22 93 ASP A C 1
ATOM 748 O O . ASP A 1 93 ? -10.714 17.073 17.380 1.00 60.22 93 ASP A O 1
ATOM 752 N N . ARG A 1 94 ? -8.634 17.237 16.551 1.00 61.41 94 ARG A N 1
ATOM 753 C CA . ARG A 1 94 ? -8.152 18.148 17.603 1.00 61.41 94 ARG A CA 1
ATOM 754 C C . ARG A 1 94 ? -8.820 19.516 17.519 1.00 61.41 94 ARG A C 1
ATOM 756 O O . ARG A 1 94 ? -9.153 20.075 18.563 1.00 61.41 94 ARG A O 1
ATOM 763 N N . LEU A 1 95 ? -9.023 20.042 16.313 1.00 61.47 95 LEU A N 1
ATOM 764 C CA . LEU A 1 95 ? -9.735 21.301 16.088 1.00 61.47 95 LEU A CA 1
ATOM 765 C C . LEU A 1 95 ? -11.202 21.187 16.518 1.00 61.47 95 LEU A C 1
ATOM 767 O O . LEU A 1 95 ? -11.663 22.000 17.314 1.00 61.47 95 LEU A O 1
ATOM 771 N N . ARG A 1 96 ? -11.909 20.127 16.109 1.00 60.16 96 ARG A N 1
ATOM 772 C CA . ARG A 1 96 ? -13.301 19.876 16.521 1.00 60.16 96 ARG A CA 1
ATOM 773 C C . ARG A 1 96 ? -13.455 19.764 18.036 1.00 60.16 96 ARG A C 1
ATOM 775 O O . ARG A 1 96 ? -14.361 20.366 18.596 1.00 60.16 96 ARG A O 1
ATOM 782 N N . ARG A 1 97 ? -12.549 19.056 18.719 1.00 61.25 97 ARG A N 1
ATOM 783 C CA . ARG A 1 97 ? -12.580 18.944 20.190 1.00 61.25 97 ARG A CA 1
ATOM 784 C C . ARG A 1 97 ? -12.331 20.269 20.905 1.00 61.25 97 ARG A C 1
ATOM 786 O O . ARG A 1 97 ? -12.903 20.475 21.964 1.00 61.25 97 ARG A O 1
ATOM 793 N N . ARG A 1 98 ? -11.500 21.159 20.351 1.00 62.47 98 ARG A N 1
ATOM 794 C CA . ARG A 1 98 ? -11.304 22.506 20.915 1.00 62.47 98 ARG A CA 1
ATOM 795 C C . ARG A 1 98 ? -12.542 23.386 20.746 1.00 62.47 98 ARG A C 1
ATOM 797 O O . ARG A 1 98 ? -12.840 24.152 21.645 1.00 62.47 98 ARG A O 1
ATOM 804 N N . HIS A 1 99 ? -13.259 23.255 19.632 1.00 57.81 99 HIS A N 1
ATOM 805 C CA . HIS A 1 99 ? -14.468 24.039 19.356 1.00 57.81 99 HIS A CA 1
ATOM 806 C C . HIS A 1 99 ? -15.741 23.478 20.012 1.00 57.81 99 HIS A C 1
ATOM 808 O O . HIS A 1 99 ? -16.706 24.212 20.157 1.00 57.81 99 HIS A O 1
ATOM 814 N N . ALA A 1 100 ? -15.756 22.204 20.416 1.00 56.78 100 ALA A N 1
ATOM 815 C CA . ALA A 1 100 ? -16.859 21.603 21.176 1.00 56.78 100 ALA A CA 1
ATOM 816 C C . ALA A 1 100 ? -16.852 21.981 22.673 1.00 56.78 100 ALA A C 1
ATOM 818 O O . ALA A 1 100 ? -17.774 21.623 23.397 1.00 56.78 100 ALA A O 1
ATOM 819 N N . ILE A 1 101 ? -15.802 22.669 23.137 1.00 52.97 101 ILE A N 1
ATOM 820 C CA . ILE A 1 101 ? -15.7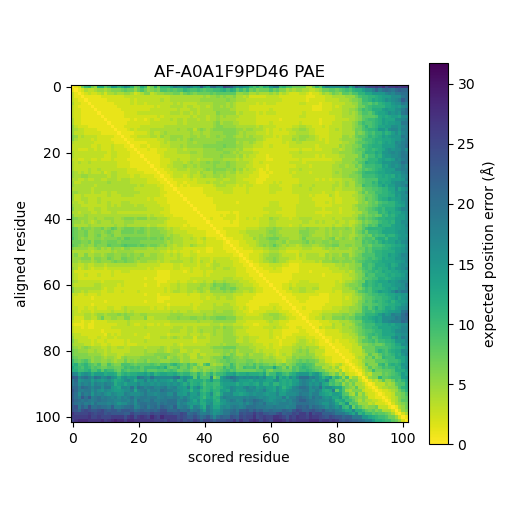00 23.269 24.472 1.00 52.97 101 ILE A CA 1
ATOM 821 C C . ILE A 1 101 ? -15.898 24.783 24.297 1.00 52.97 101 ILE A C 1
ATOM 823 O O . ILE A 1 101 ? -14.973 25.566 24.496 1.00 52.97 101 ILE A O 1
ATOM 827 N N . VAL A 1 102 ? -17.077 25.178 23.818 1.00 45.47 102 VAL A N 1
ATOM 828 C CA . VAL A 1 102 ? -17.596 26.554 23.838 1.00 45.47 102 VAL A CA 1
ATOM 829 C C . VAL A 1 102 ? -19.082 26.469 24.137 1.00 45.47 102 VAL A C 1
ATOM 831 O O . VAL A 1 102 ? -19.742 25.619 23.497 1.00 45.47 102 VAL A O 1
#